Protein AF-A0A380EFY5-F1 (afdb_monomer)

Structure (mmCIF, N/CA/C/O backbone):
data_AF-A0A380EFY5-F1
#
_entry.id   AF-A0A38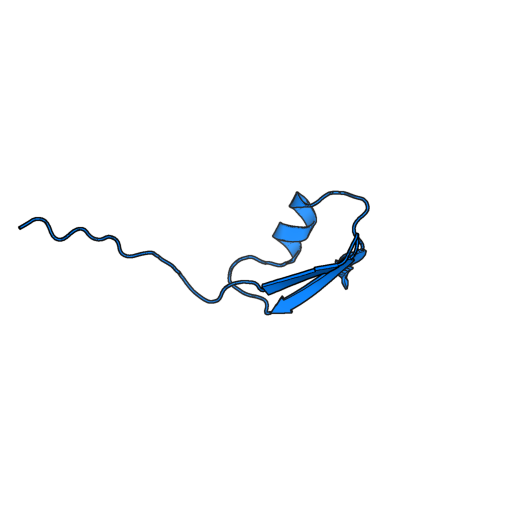0EFY5-F1
#
loop_
_atom_site.group_PDB
_atom_site.id
_atom_site.type_symbol
_atom_site.label_atom_id
_atom_site.label_alt_id
_atom_site.label_comp_id
_atom_site.label_asym_id
_atom_site.label_entity_id
_atom_site.label_seq_id
_atom_site.pdbx_PDB_ins_code
_atom_site.Cartn_x
_atom_site.Cartn_y
_atom_site.Cartn_z
_atom_site.occupancy
_atom_site.B_iso_or_equiv
_atom_site.auth_seq_id
_atom_site.auth_comp_id
_atom_site.auth_asym_id
_atom_site.auth_atom_id
_atom_site.pdbx_PDB_model_num
ATOM 1 N N . MET A 1 1 ? 10.494 19.085 -38.415 1.00 49.50 1 MET A N 1
ATOM 2 C CA . MET A 1 1 ? 9.543 18.264 -37.630 1.00 49.50 1 MET A CA 1
ATOM 3 C C . MET A 1 1 ? 10.224 17.830 -36.336 1.00 49.50 1 MET A C 1
ATOM 5 O O . MET A 1 1 ? 11.061 16.937 -36.387 1.00 49.50 1 MET A O 1
ATOM 9 N N . LEU A 1 2 ? 9.926 18.467 -35.197 1.00 55.88 2 LEU A N 1
ATOM 10 C CA . LEU A 1 2 ? 10.358 17.945 -33.895 1.00 55.88 2 LEU A CA 1
ATOM 11 C C . LEU A 1 2 ? 9.419 16.796 -33.520 1.00 55.88 2 LEU A C 1
ATOM 13 O O . LEU A 1 2 ? 8.239 17.014 -33.257 1.00 55.88 2 LEU A O 1
ATOM 17 N N . ARG A 1 3 ? 9.927 15.562 -33.528 1.00 64.12 3 ARG A N 1
ATOM 18 C CA . ARG A 1 3 ? 9.203 14.434 -32.940 1.00 64.12 3 ARG A CA 1
ATOM 19 C C . ARG A 1 3 ? 9.245 14.633 -31.429 1.00 64.12 3 ARG A C 1
ATOM 21 O O . ARG A 1 3 ? 10.307 14.471 -30.834 1.00 64.12 3 ARG A O 1
ATOM 28 N N . SER A 1 4 ? 8.118 15.018 -30.833 1.00 57.81 4 SER A N 1
ATOM 29 C CA . SER A 1 4 ? 7.964 15.021 -29.380 1.00 57.81 4 SER A CA 1
ATOM 30 C C . SER A 1 4 ? 8.212 13.599 -28.888 1.00 57.81 4 SER A C 1
ATOM 32 O O . SER A 1 4 ? 7.394 12.703 -29.098 1.00 57.81 4 SER A O 1
ATOM 34 N N . GLN A 1 5 ? 9.382 13.362 -28.298 1.00 58.78 5 GLN A N 1
ATOM 35 C CA . GLN A 1 5 ? 9.655 12.138 -27.562 1.00 58.78 5 GLN A CA 1
ATOM 36 C C . GLN A 1 5 ? 8.946 12.224 -26.211 1.00 58.78 5 GLN A C 1
ATOM 38 O O . GLN A 1 5 ? 9.584 12.200 -25.166 1.00 58.78 5 GLN A O 1
ATOM 43 N N . ASN A 1 6 ? 7.614 12.255 -26.216 1.00 54.91 6 ASN A N 1
ATOM 44 C CA . ASN A 1 6 ? 6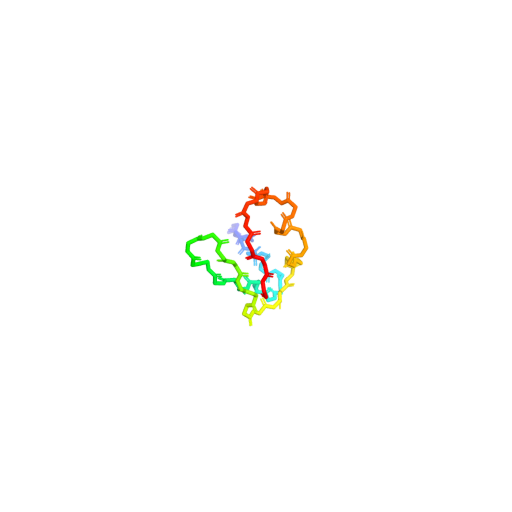.857 11.804 -25.057 1.00 54.91 6 ASN A CA 1
ATOM 45 C C . ASN A 1 6 ? 6.887 10.271 -25.073 1.00 54.91 6 ASN A C 1
ATOM 47 O O . ASN A 1 6 ? 5.881 9.598 -25.276 1.00 54.91 6 ASN A O 1
ATOM 51 N N . LYS A 1 7 ? 8.087 9.698 -24.907 1.00 54.66 7 LYS A N 1
ATOM 52 C CA . LYS A 1 7 ? 8.198 8.345 -24.376 1.00 54.66 7 LYS A CA 1
ATOM 53 C C . LYS A 1 7 ? 7.770 8.480 -22.929 1.00 54.66 7 LYS A C 1
ATOM 55 O O . LYS A 1 7 ? 8.583 8.787 -22.062 1.00 54.66 7 LYS A O 1
ATOM 60 N N . THR A 1 8 ? 6.479 8.315 -22.688 1.00 57.91 8 THR A N 1
ATOM 61 C CA . THR A 1 8 ? 5.971 7.976 -21.372 1.00 57.91 8 THR A CA 1
ATOM 62 C C . THR A 1 8 ? 6.759 6.749 -20.925 1.00 57.91 8 THR A C 1
ATOM 64 O O . THR A 1 8 ? 6.531 5.635 -21.390 1.00 57.91 8 THR A O 1
ATOM 67 N N . ASN A 1 9 ? 7.779 6.977 -20.096 1.00 58.16 9 ASN A N 1
ATOM 68 C CA . ASN A 1 9 ? 8.547 5.945 -19.416 1.00 58.16 9 ASN A CA 1
ATOM 69 C C . ASN A 1 9 ? 7.627 5.312 -18.365 1.00 58.16 9 ASN A C 1
ATOM 71 O O . ASN A 1 9 ? 7.876 5.425 -17.171 1.00 58.16 9 ASN A O 1
ATOM 75 N N . TYR A 1 10 ? 6.555 4.643 -18.790 1.00 55.94 10 TYR A N 1
ATOM 76 C CA . TYR A 1 10 ? 5.931 3.624 -17.960 1.00 55.94 10 TYR A CA 1
ATOM 77 C C . TYR A 1 10 ? 6.867 2.420 -18.027 1.00 55.94 10 TYR A C 1
ATOM 79 O O . TYR A 1 10 ? 6.638 1.457 -18.758 1.00 55.94 10 TYR A O 1
ATOM 87 N N . LYS A 1 11 ? 8.020 2.543 -17.357 1.00 59.44 11 LYS A N 1
ATOM 88 C CA . LYS A 1 11 ? 8.793 1.368 -16.996 1.00 59.44 11 LYS A CA 1
ATOM 89 C C . LYS A 1 11 ? 7.848 0.533 -16.138 1.00 59.44 11 LYS A C 1
ATOM 91 O O . LYS A 1 11 ? 7.325 1.033 -15.152 1.00 59.44 11 LYS A O 1
ATOM 96 N N . THR A 1 12 ? 7.580 -0.661 -16.658 1.00 73.06 12 THR A N 1
ATOM 97 C CA . THR A 1 12 ? 7.113 -1.845 -15.938 1.00 73.06 12 THR A CA 1
ATOM 98 C C . THR A 1 12 ? 5.812 -1.699 -15.129 1.00 73.06 12 THR A C 1
ATOM 100 O O . THR A 1 12 ? 5.088 -0.707 -15.198 1.00 73.06 12 THR A O 1
ATOM 103 N N . SER A 1 13 ? 5.350 -2.826 -14.587 1.00 82.94 13 SER A N 1
ATOM 104 C CA . SER A 1 13 ? 3.973 -3.006 -14.121 1.00 82.94 13 SER A CA 1
ATOM 105 C C . SER A 1 13 ? 3.609 -2.077 -12.967 1.00 82.94 13 SER A C 1
ATOM 107 O O . SER A 1 13 ? 4.407 -1.875 -12.059 1.00 82.94 13 SER A O 1
ATOM 109 N N . SER A 1 14 ? 2.376 -1.571 -12.959 1.00 84.94 14 SER A N 1
ATOM 110 C CA . SER A 1 14 ? 1.854 -0.783 -11.840 1.00 84.94 14 SER A CA 1
ATOM 111 C C . SER A 1 14 ? 1.584 -1.649 -10.612 1.00 84.94 14 SER A C 1
ATOM 113 O O . SER A 1 14 ? 1.052 -2.756 -10.731 1.00 84.94 14 SER A O 1
ATOM 115 N N . THR A 1 15 ? 1.895 -1.103 -9.440 1.00 88.56 15 THR A N 1
ATOM 116 C CA . THR A 1 15 ? 1.473 -1.651 -8.149 1.00 88.56 15 THR A CA 1
ATOM 117 C C . THR A 1 15 ? 0.005 -1.321 -7.928 1.00 88.56 15 THR A C 1
ATOM 119 O O . THR A 1 15 ? -0.401 -0.166 -8.059 1.00 88.56 15 THR A O 1
ATOM 122 N N . ILE A 1 16 ? -0.802 -2.334 -7.625 1.00 90.12 16 ILE A N 1
ATOM 123 C CA . ILE A 1 16 ? -2.239 -2.200 -7.392 1.00 90.12 16 ILE A CA 1
ATOM 124 C C . ILE A 1 16 ? -2.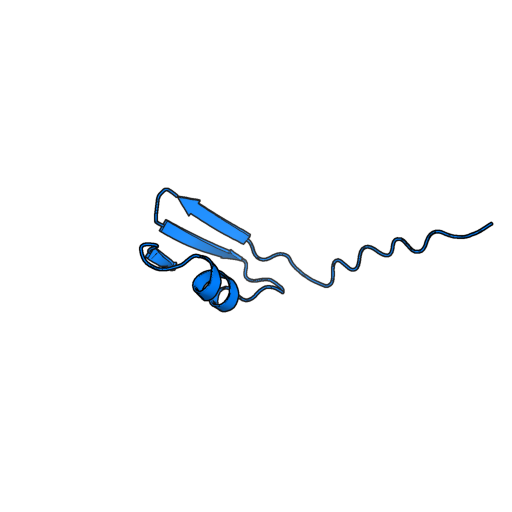500 -2.526 -5.932 1.00 90.12 16 ILE A C 1
ATOM 126 O O . ILE A 1 16 ? -2.225 -3.634 -5.474 1.00 90.12 16 ILE A O 1
ATOM 130 N N . ILE A 1 17 ? -3.070 -1.558 -5.228 1.00 90.88 17 ILE A N 1
ATOM 131 C CA . ILE A 1 17 ? -3.510 -1.699 -3.847 1.00 90.88 17 ILE A CA 1
ATOM 132 C C . ILE A 1 17 ? -5.008 -1.437 -3.782 1.00 90.88 17 ILE A C 1
ATOM 134 O O . ILE A 1 17 ? -5.542 -0.607 -4.523 1.00 90.88 17 ILE A O 1
ATOM 138 N N . LYS A 1 18 ? -5.688 -2.138 -2.887 1.00 90.69 18 LYS A N 1
ATOM 139 C CA . LYS A 1 18 ? -7.076 -1.875 -2.541 1.00 90.69 18 LYS A CA 1
ATOM 140 C C . LYS A 1 18 ? -7.098 -1.183 -1.193 1.00 90.69 18 LYS A C 1
ATOM 142 O O . LYS A 1 18 ? -6.545 -1.696 -0.229 1.00 90.69 18 LYS A O 1
ATOM 147 N N . VAL A 1 19 ? -7.743 -0.027 -1.141 1.00 89.56 19 VAL A N 1
ATOM 148 C CA . VAL A 1 19 ? -7.902 0.762 0.082 1.00 89.56 19 VAL A CA 1
ATOM 149 C C . VAL A 1 19 ? -9.356 0.646 0.520 1.00 89.56 19 VAL A C 1
ATOM 151 O O . VAL A 1 19 ? -10.259 0.902 -0.274 1.00 89.56 19 VAL A O 1
ATOM 154 N N . THR A 1 20 ? -9.590 0.192 1.748 1.00 87.88 20 THR A N 1
ATOM 155 C CA . THR A 1 20 ? -10.924 0.054 2.350 1.00 87.88 20 THR A CA 1
ATOM 156 C C . THR A 1 20 ? -10.857 0.569 3.782 1.00 87.88 20 THR A C 1
ATOM 158 O O . THR A 1 20 ? -10.200 -0.047 4.613 1.00 87.88 20 THR A O 1
ATOM 161 N N . ASP A 1 21 ? -11.505 1.697 4.074 1.00 87.38 21 ASP A N 1
ATOM 162 C CA . ASP A 1 21 ? -11.379 2.409 5.354 1.00 87.38 21 ASP A CA 1
ATOM 163 C C . ASP A 1 21 ? -9.900 2.607 5.752 1.00 87.38 21 ASP A C 1
ATOM 165 O O . ASP A 1 21 ? -9.134 3.221 5.009 1.00 87.38 21 ASP A O 1
ATOM 169 N N . ASN A 1 22 ? -9.479 2.039 6.886 1.00 86.75 22 ASN A N 1
ATOM 170 C CA . ASN A 1 22 ? -8.096 2.070 7.369 1.00 86.75 22 ASN A CA 1
ATOM 171 C C . ASN A 1 22 ? -7.299 0.815 6.979 1.00 86.75 22 ASN A C 1
ATOM 173 O O . ASN A 1 22 ? -6.268 0.528 7.582 1.00 86.75 22 ASN A O 1
ATOM 177 N N . LYS A 1 23 ? -7.779 0.031 6.015 1.00 86.94 23 LYS A N 1
ATOM 178 C CA . LYS A 1 23 ? -7.153 -1.213 5.568 1.00 86.94 23 LYS A CA 1
ATOM 179 C C . LYS A 1 23 ? -6.619 -1.070 4.151 1.00 86.94 23 LYS A C 1
ATOM 181 O O . LYS A 1 23 ? -7.302 -0.545 3.269 1.00 86.94 23 LYS A O 1
ATOM 186 N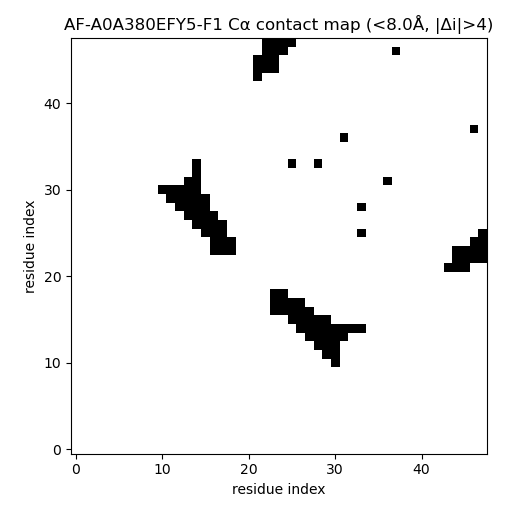 N . ILE A 1 24 ? -5.416 -1.582 3.923 1.00 89.81 24 ILE A N 1
ATOM 187 C CA . ILE A 1 24 ? -4.798 -1.647 2.602 1.00 89.81 24 ILE A CA 1
ATOM 188 C C . ILE A 1 24 ? -4.384 -3.080 2.304 1.00 89.81 24 ILE A C 1
ATOM 190 O O . ILE A 1 24 ? -3.631 -3.681 3.063 1.00 89.81 24 ILE A O 1
ATOM 194 N N . GLU A 1 25 ? -4.861 -3.587 1.172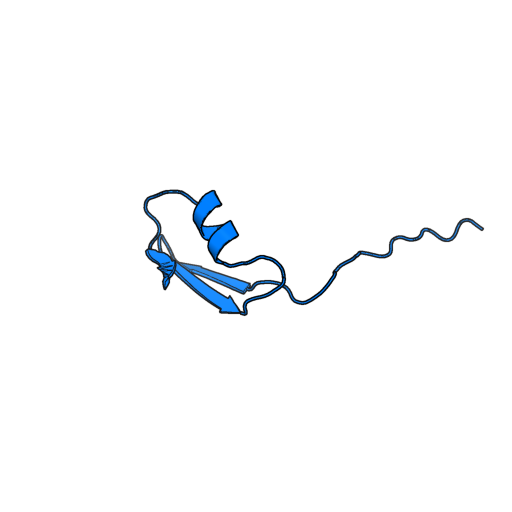 1.00 90.56 25 GLU A N 1
ATOM 195 C CA . GLU A 1 25 ? -4.554 -4.921 0.654 1.00 90.56 25 GLU A CA 1
ATOM 196 C C . GLU A 1 25 ? -3.723 -4.787 -0.628 1.00 90.56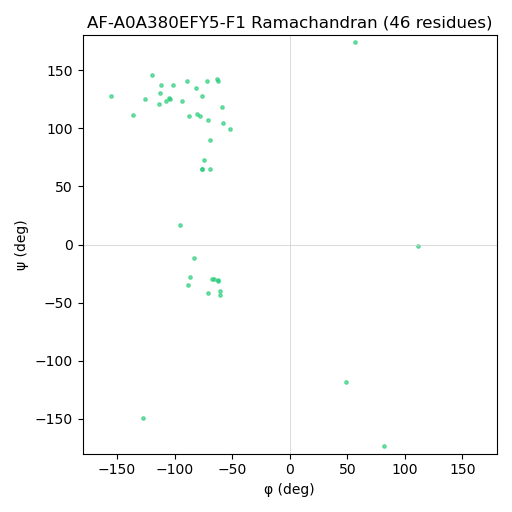 25 GLU A C 1
ATOM 198 O O . GLU A 1 25 ? -4.095 -4.042 -1.547 1.00 90.56 25 GLU A O 1
ATOM 203 N N . LEU A 1 26 ? -2.605 -5.508 -0.720 1.00 90.44 26 LEU A N 1
ATOM 204 C CA . LEU A 1 26 ? -1.802 -5.553 -1.944 1.00 90.44 26 LEU A CA 1
ATOM 205 C C . LEU A 1 26 ? -2.423 -6.539 -2.943 1.00 90.44 26 LEU A C 1
ATOM 207 O O . LEU A 1 26 ? -2.399 -7.748 -2.739 1.00 90.44 26 LEU A O 1
ATOM 211 N N . LEU A 1 27 ? -2.946 -6.032 -4.062 1.00 90.31 27 LEU A N 1
ATOM 212 C CA . LEU A 1 27 ? -3.526 -6.874 -5.116 1.00 90.31 27 LEU A CA 1
ATOM 213 C C . LEU A 1 27 ? -2.485 -7.323 -6.144 1.00 90.31 27 LEU A C 1
ATOM 215 O O . LEU A 1 27 ? -2.581 -8.415 -6.701 1.00 90.31 27 LEU A O 1
ATOM 219 N N . ARG A 1 28 ? -1.511 -6.460 -6.441 1.00 89.44 28 ARG A N 1
ATOM 220 C CA . ARG A 1 28 ? -0.427 -6.753 -7.380 1.00 89.44 28 ARG A CA 1
ATOM 221 C C . ARG A 1 28 ? 0.780 -5.894 -7.061 1.00 89.44 28 ARG A C 1
ATOM 223 O O . ARG A 1 28 ? 0.664 -4.671 -7.043 1.00 89.44 28 ARG A O 1
ATOM 230 N N . GLU A 1 29 ? 1.938 -6.519 -6.909 1.00 88.12 29 GLU A N 1
ATOM 231 C CA . GLU A 1 29 ? 3.194 -5.783 -6.819 1.00 88.12 29 GLU A CA 1
ATOM 232 C C . GLU A 1 29 ? 3.705 -5.401 -8.211 1.00 88.12 29 GLU A C 1
ATOM 234 O O . GLU A 1 29 ? 3.662 -6.188 -9.162 1.00 88.12 29 GLU A O 1
ATOM 239 N N . GLY A 1 30 ? 4.134 -4.151 -8.326 1.00 88.69 30 GLY A N 1
ATOM 240 C CA . GLY A 1 30 ? 4.726 -3.581 -9.519 1.00 88.69 30 GLY A CA 1
ATOM 241 C C . GLY A 1 30 ? 6.066 -2.937 -9.192 1.00 88.69 30 GLY A C 1
ATOM 242 O O . GLY A 1 30 ? 6.763 -3.352 -8.272 1.00 88.69 30 GLY A O 1
ATOM 243 N N . ASP A 1 31 ? 6.416 -1.897 -9.937 1.00 87.00 31 ASP A N 1
ATOM 244 C CA . ASP A 1 31 ? 7.700 -1.209 -9.770 1.00 87.00 31 ASP A CA 1
ATOM 245 C C . ASP A 1 31 ? 7.827 -0.464 -8.446 1.00 87.00 31 ASP A C 1
ATOM 247 O O . ASP A 1 31 ? 8.927 -0.310 -7.916 1.00 87.00 31 ASP A O 1
ATOM 251 N N . ILE A 1 32 ? 6.697 -0.003 -7.914 1.00 87.12 32 ILE A N 1
ATOM 252 C CA . ILE A 1 32 ? 6.649 0.639 -6.607 1.00 87.12 32 ILE A CA 1
ATOM 253 C C . ILE A 1 32 ? 6.461 -0.463 -5.572 1.00 87.12 32 ILE A C 1
ATOM 255 O O . ILE A 1 32 ? 5.393 -1.074 -5.493 1.00 87.12 32 ILE A O 1
ATOM 259 N N . LYS A 1 33 ? 7.489 -0.713 -4.767 1.00 87.88 33 LYS A N 1
ATOM 260 C CA . LYS A 1 33 ? 7.409 -1.721 -3.708 1.00 87.88 33 LYS A CA 1
ATOM 261 C C . LYS A 1 33 ? 6.344 -1.343 -2.693 1.00 87.88 33 LYS A C 1
ATOM 263 O O . LYS A 1 33 ? 6.233 -0.180 -2.304 1.00 87.88 33 LYS A O 1
ATOM 268 N N . PHE A 1 34 ? 5.601 -2.337 -2.218 1.00 85.94 34 PHE A N 1
ATOM 269 C CA . PHE A 1 34 ? 4.547 -2.087 -1.235 1.00 85.94 34 PHE A CA 1
ATOM 270 C C . PHE A 1 34 ? 5.100 -1.517 0.082 1.00 85.94 34 PHE A C 1
ATOM 272 O O . PHE A 1 34 ? 4.455 -0.687 0.712 1.00 85.94 34 PHE A O 1
ATOM 279 N N . GLU A 1 35 ? 6.334 -1.865 0.449 1.00 85.19 35 GLU A N 1
ATOM 280 C CA . GLU A 1 35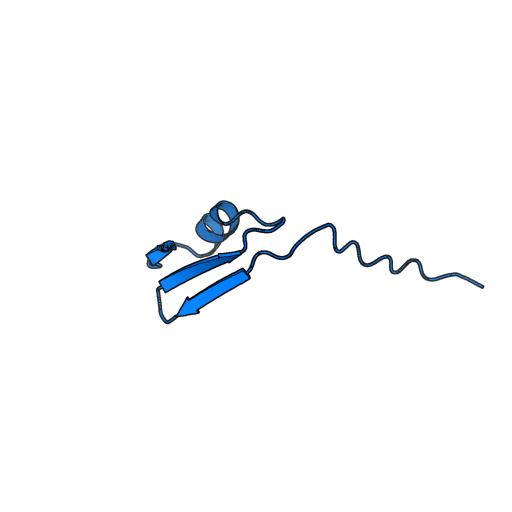 ? 7.031 -1.284 1.606 1.00 85.19 35 GLU A CA 1
ATOM 281 C C . GLU A 1 35 ? 7.227 0.237 1.492 1.00 85.19 35 GLU A C 1
ATOM 283 O O . GLU A 1 35 ? 6.979 0.959 2.453 1.00 85.19 35 GLU A O 1
ATOM 288 N N . GLU A 1 36 ? 7.562 0.756 0.305 1.00 87.88 36 GLU A N 1
ATOM 289 C CA . GLU A 1 36 ? 7.698 2.208 0.101 1.00 87.88 36 GLU A CA 1
ATOM 290 C C . GLU A 1 36 ? 6.347 2.927 0.269 1.00 87.88 36 GLU A C 1
ATOM 292 O O . GLU A 1 36 ? 6.275 4.077 0.704 1.00 87.88 36 GLU A O 1
ATOM 297 N N . ILE A 1 37 ? 5.251 2.233 -0.046 1.00 85.38 37 ILE A N 1
ATOM 298 C CA . ILE A 1 37 ? 3.889 2.734 0.146 1.00 85.38 37 ILE A CA 1
ATOM 299 C C . ILE A 1 37 ? 3.542 2.777 1.646 1.00 85.38 37 ILE A C 1
ATOM 301 O O . ILE A 1 37 ? 2.988 3.779 2.105 1.00 85.38 37 ILE A O 1
ATOM 305 N N . LYS A 1 38 ? 3.919 1.750 2.425 1.00 84.06 38 LYS A N 1
ATOM 306 C CA . LYS A 1 38 ? 3.709 1.700 3.887 1.00 84.06 38 LYS A CA 1
ATOM 307 C C . LYS A 1 38 ? 4.409 2.843 4.617 1.00 84.06 38 LYS A C 1
ATOM 309 O O . LYS A 1 38 ? 3.810 3.468 5.489 1.00 84.06 38 LYS A O 1
ATOM 314 N N . GLU A 1 39 ? 5.650 3.150 4.240 1.00 84.94 39 GLU A N 1
ATOM 315 C CA . GLU A 1 39 ? 6.423 4.235 4.860 1.00 84.94 39 GLU A CA 1
ATOM 316 C C . GLU A 1 39 ? 5.768 5.612 4.669 1.00 84.94 39 GLU A C 1
ATOM 318 O O . GLU A 1 39 ? 5.871 6.477 5.539 1.00 84.94 39 GLU A O 1
ATOM 323 N N . ARG A 1 40 ? 5.059 5.824 3.552 1.00 84.75 40 ARG A N 1
ATOM 324 C CA . ARG A 1 40 ? 4.433 7.116 3.225 1.00 84.75 40 ARG A CA 1
ATOM 325 C C . ARG A 1 40 ? 3.041 7.312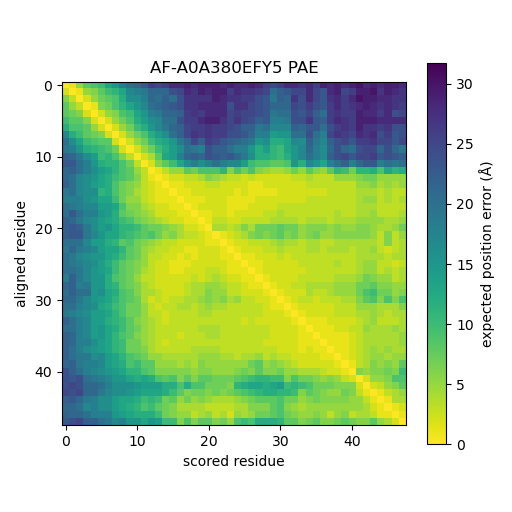 3.816 1.00 84.75 40 ARG A C 1
ATOM 327 O O . ARG A 1 40 ? 2.632 8.452 4.013 1.00 84.75 40 ARG A O 1
ATOM 334 N N . LEU A 1 41 ? 2.298 6.233 4.048 1.00 79.94 41 LEU A N 1
ATOM 335 C CA . LEU A 1 41 ? 0.890 6.302 4.450 1.00 79.94 41 LEU A CA 1
ATOM 336 C C . LEU A 1 41 ? 0.685 6.513 5.960 1.00 79.94 41 LEU A C 1
ATOM 338 O O . LEU A 1 41 ? -0.407 6.892 6.379 1.00 79.94 41 LEU A O 1
ATOM 342 N N . GLY A 1 42 ? 1.744 6.378 6.760 1.00 72.50 42 GLY A N 1
ATOM 343 C CA . GLY A 1 42 ? 1.741 6.725 8.180 1.00 72.50 42 GLY A CA 1
ATOM 344 C C . GLY A 1 42 ? 1.158 5.641 9.092 1.00 72.50 42 GLY A C 1
ATOM 345 O O . GLY A 1 42 ? 0.886 4.509 8.687 1.00 72.50 42 GLY A O 1
ATOM 346 N N . THR A 1 43 ? 1.021 5.978 10.375 1.00 72.38 43 THR A N 1
ATOM 347 C CA . THR A 1 43 ? 0.546 5.066 11.424 1.00 72.38 43 THR A CA 1
ATOM 348 C C . THR A 1 43 ? -0.982 5.111 11.552 1.00 72.38 43 THR A C 1
ATOM 350 O O . THR A 1 43 ? -1.591 6.172 11.450 1.00 72.38 43 THR A O 1
ATOM 353 N N . GLY A 1 44 ? -1.613 3.950 11.780 1.00 70.62 44 GLY A N 1
ATOM 354 C CA . GLY A 1 44 ? -3.078 3.810 11.892 1.00 70.62 44 GLY A CA 1
ATOM 355 C C . GLY A 1 44 ? -3.750 3.039 10.749 1.00 70.62 44 GLY A C 1
ATOM 356 O O . GLY A 1 44 ? -4.961 2.827 10.792 1.00 70.62 44 GLY A O 1
ATOM 357 N N . ILE A 1 45 ? -2.966 2.593 9.763 1.00 81.31 45 ILE A N 1
ATOM 358 C CA . ILE A 1 45 ? -3.412 1.746 8.655 1.00 81.31 45 ILE A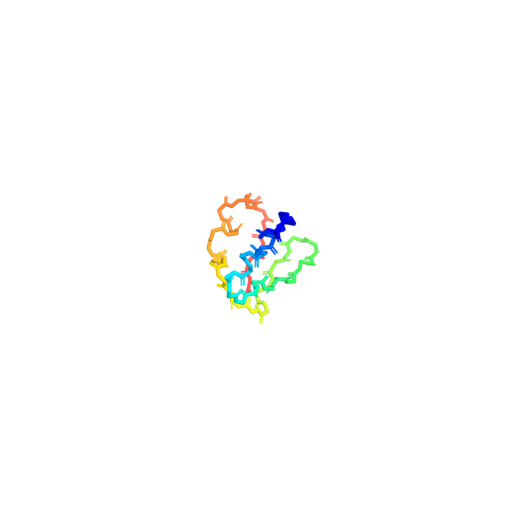 CA 1
ATOM 359 C C . ILE A 1 45 ? -3.014 0.290 8.916 1.00 81.31 45 ILE A C 1
ATOM 361 O O . ILE A 1 45 ? -1.901 0.006 9.360 1.00 81.31 45 ILE A O 1
ATOM 365 N N . ILE A 1 46 ? -3.937 -0.626 8.636 1.00 79.69 46 ILE A N 1
ATOM 366 C CA . ILE A 1 46 ? -3.744 -2.074 8.700 1.00 79.69 46 ILE A CA 1
ATOM 367 C C . ILE A 1 46 ? -3.346 -2.559 7.305 1.00 79.69 46 ILE A C 1
ATOM 369 O O . ILE A 1 46 ? -4.075 -2.332 6.339 1.00 79.69 46 ILE A O 1
ATOM 373 N N . TYR A 1 47 ? -2.198 -3.225 7.206 1.00 79.75 47 TYR A N 1
ATOM 374 C CA . TYR A 1 47 ? -1.674 -3.781 5.959 1.00 79.75 47 TYR A CA 1
ATOM 375 C C . TYR A 1 47 ? -1.869 -5.300 5.956 1.00 79.75 47 TYR A C 1
ATOM 377 O O . TYR A 1 47 ? -1.425 -5.954 6.902 1.00 79.75 47 TYR A O 1
ATOM 385 N N . GLU A 1 48 ? -2.506 -5.841 4.916 1.00 69.94 48 GLU A N 1
ATOM 386 C CA . GLU A 1 48 ? -2.739 -7.285 4.730 1.00 69.94 48 GLU A CA 1
ATOM 387 C C . GLU A 1 48 ? -2.268 -7.769 3.352 1.00 69.94 48 GLU A C 1
ATOM 389 O O . GLU A 1 48 ? -2.411 -7.009 2.360 1.00 69.94 48 GLU A O 1
#

Mean predicted aligned error: 9.68 Å

Nearest PDB structures (foldseek):
  3ga9-assembly1_S  TM=5.539E-01  e=4.083E+00  Bacillus anthracis
  3g9k-assembly1_S  TM=5.433E-01  e=5.047E+00  Bacillus anthracis

Sequence (48 aa):
MLRSQNKTNYKTSSTIIKVTDNKIELLREGDIKFEEIKERLGTGIIYE

Organism: Staphylococcus aureus (NCBI:txid1280)

Solvent-accessible surface area (backbone atoms only — not comparable to full-atom values): 3215 Å² total; per-residue (Å²): 134,87,78,80,77,79,70,76,80,74,72,68,56,72,52,40,70,47,78,52,94,56,35,39,35,73,76,37,86,30,73,57,52,67,68,66,52,53,71,72,72,53,90,84,62,47,81,96

Foldseek 3Di:
DDDPPPPVPPPKDDFDWDDDPLEIEGPDDMPDGVVNVVVPVDPRHHYD

Radius of gyration: 15.49 Å; Cα contacts (8 Å, |Δi|>4): 53; chains: 1; bounding box: 22×26×50 Å

pLDDT: mean 78.34, std 12.86, range [49.5, 90.88]

Secondary structure (DSSP, 8-state):
-----------SPPPEEEEETTEEEEEE--SS-HHHHHHHH-TT-EE-